Protein AF-A0A967YU48-F1 (afdb_monomer)

pLDDT: mean 81.86, std 9.92, range [50.72, 93.56]

Secondary structure (DSSP, 8-state):
---PPP-PPPBP---------TT-EEEEE-TT-B-SS----EEEE-SSS-EEEESSSEEEEE--S-S----

Structure (mmCIF, N/CA/C/O backbone):
data_AF-A0A967YU48-F1
#
_entry.id   AF-A0A967YU48-F1
#
loop_
_atom_site.group_PDB
_atom_site.id
_atom_site.type_symbol
_atom_site.label_atom_id
_atom_site.label_alt_id
_atom_site.label_comp_id
_atom_site.label_asym_id
_atom_site.label_entity_id
_atom_site.label_seq_id
_atom_site.pdbx_PDB_ins_code
_atom_site.Cartn_x
_atom_site.Cartn_y
_atom_site.Cartn_z
_atom_site.occupancy
_atom_site.B_iso_or_equiv
_atom_site.auth_seq_id
_atom_site.auth_comp_id
_atom_site.auth_asym_id
_atom_site.auth_atom_id
_atom_site.pdbx_PDB_model_num
ATOM 1 N N . MET A 1 1 ? 20.041 7.408 -30.774 1.00 54.19 1 MET A N 1
ATOM 2 C CA . MET A 1 1 ? 19.591 6.473 -29.722 1.00 54.19 1 MET A CA 1
ATOM 3 C C . MET A 1 1 ? 18.092 6.675 -29.570 1.00 54.19 1 MET A C 1
ATOM 5 O O . MET A 1 1 ? 17.694 7.819 -29.401 1.00 54.19 1 MET A O 1
ATOM 9 N N . ILE A 1 2 ? 17.276 5.635 -29.754 1.00 50.72 2 ILE A N 1
ATOM 10 C CA . ILE A 1 2 ? 15.813 5.700 -29.588 1.00 50.72 2 ILE A CA 1
ATOM 11 C C . ILE A 1 2 ? 15.482 4.971 -28.288 1.00 50.72 2 ILE A C 1
ATOM 13 O O . ILE A 1 2 ? 15.958 3.856 -28.087 1.00 50.72 2 ILE A O 1
ATOM 17 N N . THR A 1 3 ? 14.690 5.596 -27.422 1.00 58.84 3 THR A N 1
ATOM 18 C CA . THR A 1 3 ? 14.173 4.990 -26.190 1.00 58.84 3 THR A CA 1
ATOM 19 C C . THR A 1 3 ? 12.670 4.809 -26.353 1.00 58.84 3 THR A C 1
ATOM 21 O O . THR A 1 3 ? 11.959 5.787 -26.582 1.00 58.84 3 THR A O 1
ATOM 24 N N . VAL A 1 4 ? 12.184 3.572 -26.262 1.00 63.38 4 VAL A N 1
ATOM 25 C CA . VAL A 1 4 ? 10.745 3.283 -26.197 1.00 63.38 4 VAL A CA 1
ATOM 26 C C . VAL A 1 4 ? 10.331 3.419 -24.736 1.00 63.38 4 VAL A C 1
ATOM 28 O O . VAL A 1 4 ? 10.958 2.817 -23.866 1.00 63.38 4 VAL A O 1
ATOM 31 N N . ARG A 1 5 ? 9.339 4.267 -24.462 1.00 67.00 5 ARG A N 1
ATOM 32 C CA . ARG A 1 5 ? 8.766 4.431 -23.122 1.00 67.00 5 ARG A CA 1
ATOM 33 C C . ARG A 1 5 ? 7.566 3.515 -22.984 1.00 67.00 5 ARG A C 1
ATOM 35 O O . ARG A 1 5 ? 6.790 3.402 -23.932 1.00 67.00 5 ARG A O 1
ATOM 42 N N . ASP A 1 6 ? 7.424 2.911 -21.813 1.00 72.62 6 ASP A N 1
ATOM 43 C CA . ASP A 1 6 ? 6.174 2.255 -21.472 1.00 72.62 6 ASP A CA 1
ATOM 44 C C . ASP A 1 6 ? 5.061 3.295 -21.308 1.00 72.62 6 ASP A C 1
ATOM 46 O O . ASP A 1 6 ? 5.296 4.419 -20.858 1.00 72.62 6 ASP A O 1
ATOM 50 N N . THR A 1 7 ? 3.863 2.922 -21.734 1.00 76.88 7 THR A N 1
ATOM 51 C CA . THR A 1 7 ? 2.645 3.736 -21.663 1.00 76.88 7 THR A CA 1
ATOM 52 C C . THR A 1 7 ? 1.449 2.941 -21.151 1.00 76.88 7 THR A C 1
ATOM 54 O O . THR A 1 7 ? 0.357 3.496 -21.037 1.00 76.88 7 THR A O 1
ATOM 57 N N . THR A 1 8 ? 1.635 1.653 -20.865 1.00 73.75 8 THR A N 1
ATOM 58 C CA . THR A 1 8 ? 0.576 0.801 -20.340 1.00 73.75 8 THR A CA 1
ATOM 59 C C . THR A 1 8 ? 0.391 1.112 -18.853 1.00 73.75 8 THR A C 1
ATOM 61 O O . THR A 1 8 ? 1.380 1.215 -18.132 1.00 73.75 8 THR A O 1
ATOM 64 N N . PRO A 1 9 ? -0.846 1.325 -18.380 1.00 73.69 9 PRO A N 1
ATOM 65 C CA . PRO A 1 9 ? -1.112 1.451 -16.954 1.00 73.69 9 PRO A CA 1
ATOM 66 C C . PRO A 1 9 ? -1.049 0.086 -16.246 1.00 73.69 9 PRO A C 1
ATOM 68 O O . PRO A 1 9 ? -1.501 -0.905 -16.830 1.00 73.69 9 PRO A O 1
ATOM 71 N N . PRO A 1 10 ? -0.613 0.039 -14.976 1.00 69.81 10 PRO A N 1
ATOM 72 C CA . PRO A 1 10 ? -0.664 -1.176 -14.172 1.00 69.81 10 PRO A CA 1
ATOM 73 C C . PRO A 1 10 ? -2.113 -1.596 -13.896 1.00 69.81 10 PRO A C 1
ATOM 75 O O . PRO A 1 10 ? -2.999 -0.752 -13.719 1.00 69.81 10 PRO A O 1
ATOM 78 N N . LEU A 1 11 ? -2.358 -2.905 -13.808 1.00 75.69 11 LEU A N 1
ATOM 79 C CA . LEU A 1 11 ? -3.607 -3.433 -13.264 1.00 75.69 11 LEU A CA 1
ATOM 80 C C . LEU A 1 11 ? -3.493 -3.525 -11.741 1.00 75.69 11 LEU A C 1
ATOM 82 O O . LEU A 1 11 ? -2.565 -4.150 -11.229 1.00 75.69 11 LEU A O 1
ATOM 86 N N . VAL A 1 12 ? -4.459 -2.933 -11.038 1.00 75.88 12 VAL A N 1
ATOM 87 C CA . VAL A 1 12 ? -4.548 -2.965 -9.574 1.00 75.88 12 VAL A CA 1
ATOM 88 C C . VAL A 1 12 ? -5.387 -4.159 -9.127 1.00 75.88 12 VAL A C 1
ATOM 90 O O . VAL A 1 12 ? -6.525 -4.322 -9.568 1.00 75.88 12 VAL A O 1
ATOM 93 N N . ASP A 1 13 ? -4.838 -4.953 -8.214 1.00 74.44 13 ASP A N 1
ATOM 94 C CA . ASP A 1 13 ? -5.572 -5.922 -7.402 1.00 74.44 13 ASP A CA 1
ATOM 95 C C . ASP A 1 13 ? -5.168 -5.698 -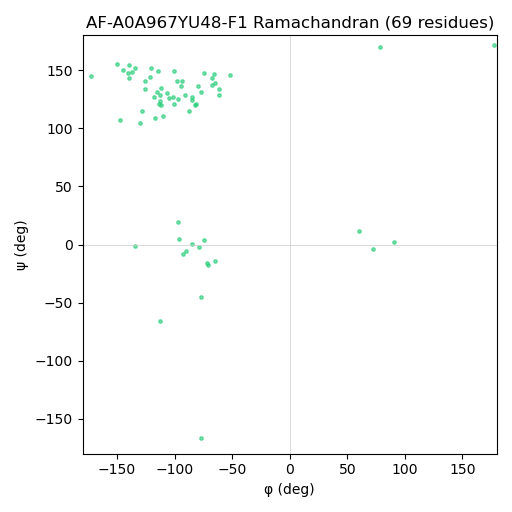5.946 1.00 74.44 13 ASP A C 1
ATOM 97 O O . ASP A 1 13 ? -4.048 -6.031 -5.567 1.00 74.44 13 ASP A O 1
ATOM 101 N N . ALA A 1 14 ? -6.051 -5.076 -5.162 1.00 62.09 14 ALA A N 1
ATOM 102 C CA . ALA A 1 14 ? -5.818 -4.789 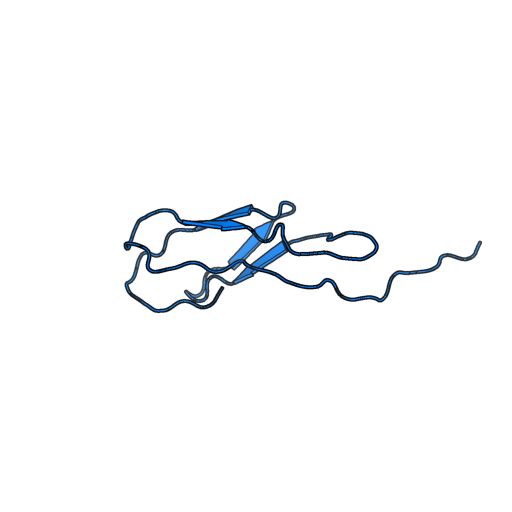-3.750 1.00 62.09 14 ALA A CA 1
ATOM 103 C C . ALA A 1 14 ? -6.178 -5.973 -2.837 1.00 62.09 14 ALA A C 1
ATOM 105 O O . ALA A 1 14 ? -6.033 -5.848 -1.631 1.00 62.09 14 ALA A O 1
ATOM 106 N N . GLY A 1 15 ? -6.640 -7.111 -3.369 1.00 63.97 15 GLY A N 1
ATOM 107 C CA . GLY A 1 15 ? -7.156 -8.222 -2.571 1.00 63.97 15 GLY A CA 1
ATOM 108 C C . GLY A 1 15 ? -8.587 -7.997 -2.055 1.00 63.97 15 GLY A C 1
ATOM 109 O O . GLY A 1 15 ? -9.169 -6.921 -2.170 1.00 63.97 15 GLY A O 1
ATOM 110 N N . ASN A 1 16 ? -9.198 -9.049 -1.498 1.00 69.81 16 ASN A N 1
ATOM 111 C CA . ASN A 1 16 ? -10.535 -8.992 -0.895 1.00 69.81 16 ASN A CA 1
ATOM 112 C C . ASN A 1 16 ? -10.438 -9.320 0.598 1.00 69.81 16 ASN A C 1
ATOM 114 O O . ASN A 1 16 ? -10.203 -10.474 0.969 1.00 69.81 16 ASN A O 1
ATOM 118 N N . TYR A 1 17 ? -10.634 -8.315 1.449 1.00 68.19 17 TYR A N 1
ATOM 119 C CA . TYR A 1 17 ? -10.576 -8.468 2.902 1.00 68.19 17 TYR A CA 1
ATOM 120 C C . TYR A 1 17 ? -11.984 -8.537 3.491 1.00 68.19 17 TYR A C 1
ATOM 122 O O . TYR A 1 17 ? -12.835 -7.690 3.231 1.00 68.19 17 TYR A O 1
ATOM 130 N N . GLY A 1 18 ? -12.239 -9.584 4.278 1.00 69.31 18 GLY A N 1
ATOM 131 C CA . GLY A 1 18 ? -13.509 -9.775 4.977 1.00 69.31 18 GLY A CA 1
ATOM 132 C C . GLY A 1 18 ? -13.657 -8.889 6.219 1.00 69.31 18 GLY A C 1
ATOM 133 O O . GLY A 1 18 ? -12.886 -7.963 6.453 1.00 69.31 18 GLY A O 1
ATOM 134 N N . ALA A 1 19 ? -14.650 -9.207 7.054 1.00 70.19 19 ALA A N 1
ATOM 135 C CA . ALA A 1 19 ? -14.862 -8.508 8.318 1.00 70.19 19 ALA A CA 1
ATOM 136 C C . ALA A 1 19 ? -13.647 -8.663 9.252 1.00 70.19 19 ALA A C 1
ATOM 138 O O . ALA A 1 19 ? -13.190 -9.772 9.531 1.00 70.19 19 ALA A O 1
ATOM 139 N N . ILE A 1 20 ? -13.166 -7.532 9.753 1.00 76.50 20 ILE A N 1
ATOM 140 C CA . ILE A 1 20 ? -11.985 -7.380 10.605 1.00 76.50 20 ILE A CA 1
ATOM 141 C C . ILE A 1 20 ? -12.410 -6.738 11.924 1.00 76.50 20 ILE A C 1
ATOM 143 O O . ILE A 1 20 ? -13.329 -5.919 11.965 1.00 76.50 20 ILE A O 1
ATOM 147 N N . VAL A 1 21 ? -11.775 -7.152 13.020 1.00 78.81 21 VAL A N 1
ATOM 148 C CA . VAL A 1 21 ? -12.058 -6.610 14.355 1.00 78.81 21 VAL A CA 1
ATOM 149 C C . VAL A 1 21 ? -11.348 -5.267 14.499 1.00 78.81 21 VAL A C 1
ATOM 151 O O . VAL A 1 21 ? -10.184 -5.133 14.123 1.00 78.81 21 VAL A O 1
ATOM 154 N N . GLU A 1 22 ? -12.039 -4.275 15.060 1.00 82.56 22 GLU A N 1
ATOM 155 C CA . GLU A 1 22 ? -11.444 -2.973 15.368 1.00 82.56 22 GLU A CA 1
ATOM 156 C C . GLU A 1 22 ? -10.156 -3.122 16.191 1.00 82.56 22 GLU A C 1
ATOM 158 O O . GLU A 1 22 ? -10.018 -4.029 17.015 1.00 82.56 22 GLU A O 1
ATOM 163 N N . ASN A 1 23 ? -9.199 -2.224 15.964 1.00 84.81 23 ASN A N 1
ATOM 164 C CA . ASN A 1 23 ? -7.881 -2.235 16.603 1.00 84.81 23 ASN A CA 1
ATOM 165 C C . ASN A 1 23 ? -7.044 -3.502 16.338 1.00 84.81 23 ASN A C 1
ATOM 167 O O . ASN A 1 23 ? -6.016 -3.696 16.989 1.00 84.81 23 ASN A O 1
ATOM 171 N N . SER A 1 24 ? -7.448 -4.353 15.390 1.00 81.62 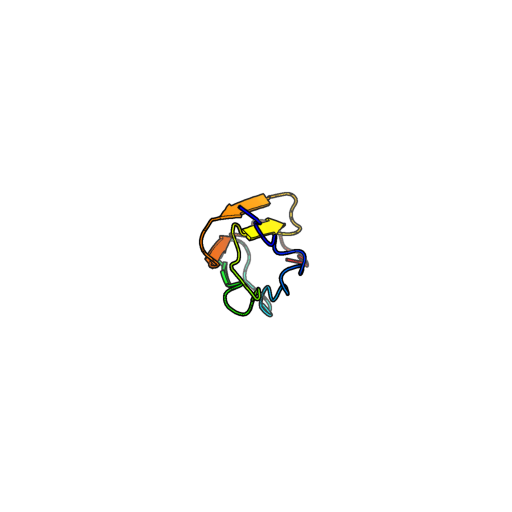24 SER A N 1
ATOM 172 C CA . SER A 1 24 ? -6.623 -5.466 14.922 1.00 81.62 24 SER A CA 1
ATOM 173 C C . SER A 1 24 ? -5.833 -5.058 13.678 1.00 81.62 24 SER A C 1
ATOM 175 O O . SER A 1 24 ? -6.407 -4.439 12.778 1.00 81.62 24 SER A O 1
ATOM 177 N N . PRO A 1 25 ? -4.538 -5.408 13.600 1.00 86.25 25 PRO A N 1
ATOM 178 C CA . PRO A 1 25 ? -3.750 -5.173 12.404 1.00 86.25 25 PRO A CA 1
ATOM 179 C C . PRO A 1 25 ? -4.255 -6.054 11.260 1.00 86.25 25 PRO A C 1
ATOM 181 O O . PRO A 1 25 ? -4.517 -7.246 11.437 1.00 86.25 25 PRO A O 1
ATOM 184 N N . VAL A 1 26 ? -4.354 -5.463 10.076 1.00 86.81 26 VAL A N 1
ATOM 185 C CA . VAL A 1 26 ? -4.773 -6.115 8.838 1.00 86.81 26 VAL A CA 1
ATOM 186 C C . VAL A 1 26 ? -3.622 -6.040 7.862 1.00 86.81 26 VAL A C 1
ATOM 188 O O . VAL A 1 26 ? -3.095 -4.959 7.614 1.00 86.81 26 VAL A O 1
ATOM 191 N N . ASN A 1 27 ? -3.230 -7.193 7.324 1.00 89.00 27 ASN A N 1
ATOM 192 C CA . ASN A 1 27 ? -2.235 -7.248 6.267 1.00 89.00 27 ASN A CA 1
ATOM 193 C C . ASN A 1 27 ? -2.926 -7.095 4.914 1.00 89.00 27 ASN A C 1
ATOM 195 O O . ASN A 1 27 ? -3.714 -7.960 4.525 1.00 89.00 27 ASN A O 1
ATOM 199 N N . LEU A 1 28 ? -2.612 -6.004 4.234 1.00 88.94 28 LEU A N 1
ATOM 200 C CA . LEU A 1 28 ? -3.049 -5.708 2.884 1.00 88.94 28 LEU A CA 1
ATOM 201 C C . LEU A 1 28 ? -1.921 -6.100 1.925 1.00 88.94 28 LEU A C 1
ATOM 203 O O . LEU A 1 28 ? -0.741 -5.953 2.243 1.00 88.94 28 LEU A O 1
ATOM 207 N N . ASP A 1 29 ? -2.287 -6.666 0.786 1.00 87.94 29 ASP A N 1
ATOM 208 C CA . ASP A 1 29 ? -1.400 -7.322 -0.163 1.00 87.94 29 ASP A CA 1
ATOM 209 C C . ASP A 1 29 ? -1.930 -7.119 -1.583 1.00 87.94 29 ASP A C 1
ATOM 211 O O . ASP A 1 29 ? -2.911 -7.730 -2.001 1.00 87.94 29 ASP A O 1
ATOM 215 N N . ALA A 1 30 ? -1.235 -6.257 -2.315 1.00 87.38 30 ALA A N 1
ATOM 216 C CA . ALA A 1 30 ? -1.484 -5.925 -3.702 1.00 87.38 30 ALA A CA 1
ATOM 217 C C . ALA A 1 30 ? -0.587 -6.718 -4.664 1.00 87.38 30 ALA A C 1
ATOM 219 O O . ALA A 1 30 ? -0.388 -6.299 -5.804 1.00 87.38 30 ALA A O 1
ATOM 220 N N . SER A 1 31 ? -0.007 -7.846 -4.237 1.00 86.25 31 SER A N 1
ATOM 221 C CA . SER A 1 31 ? 0.934 -8.633 -5.051 1.00 86.25 31 SER A CA 1
ATOM 222 C C . SER A 1 31 ? 0.318 -9.250 -6.311 1.00 86.25 31 SER A C 1
ATOM 224 O O . SER A 1 31 ? 1.056 -9.660 -7.205 1.00 86.25 31 SER 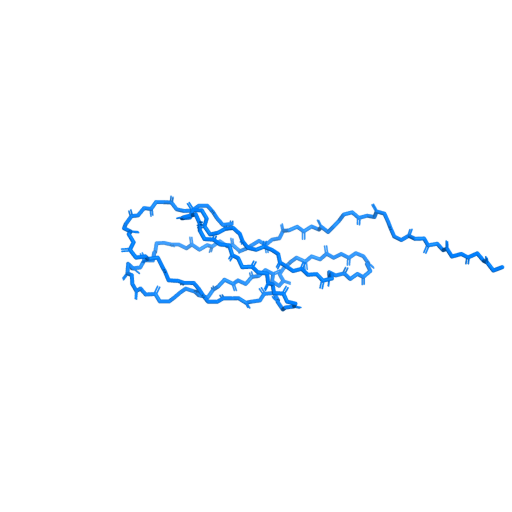A O 1
ATOM 226 N N . GLY A 1 32 ? -1.017 -9.284 -6.415 1.00 83.44 32 GLY A N 1
ATOM 227 C CA . GLY A 1 32 ? -1.735 -9.619 -7.652 1.00 83.44 32 GLY A CA 1
ATOM 228 C C . GLY A 1 32 ? -1.668 -8.521 -8.723 1.00 83.44 32 GLY A C 1
ATOM 229 O O . GLY A 1 32 ? -1.938 -8.782 -9.903 1.00 83.44 32 GLY A O 1
ATOM 230 N N . SER A 1 33 ? -1.275 -7.305 -8.333 1.00 85.31 33 SER A N 1
ATOM 231 C CA . SER A 1 33 ? -1.078 -6.191 -9.253 1.00 85.31 33 SER A CA 1
ATOM 232 C C . SER A 1 33 ? 0.073 -6.495 -10.200 1.00 85.31 33 SER A C 1
ATOM 234 O O . SER A 1 33 ? 1.116 -7.024 -9.810 1.00 85.31 33 SER A O 1
ATOM 236 N N . HIS A 1 34 ? -0.105 -6.143 -11.465 1.00 81.56 34 HIS A N 1
ATOM 237 C CA . HIS A 1 34 ? 0.903 -6.400 -12.479 1.00 81.56 34 HIS A CA 1
ATOM 238 C C . HIS A 1 34 ? 0.957 -5.288 -13.511 1.00 81.56 34 HIS A C 1
ATOM 240 O O . HIS A 1 34 ? -0.039 -4.647 -13.844 1.00 81.56 34 HIS A O 1
ATOM 246 N N . ASP A 1 35 ? 2.159 -5.113 -14.038 1.00 86.94 35 ASP A N 1
ATOM 247 C CA . ASP A 1 35 ? 2.481 -4.216 -15.130 1.00 86.94 35 ASP A CA 1
ATOM 248 C C . ASP A 1 35 ? 3.378 -4.971 -16.117 1.00 86.94 35 ASP A C 1
ATOM 250 O O . ASP A 1 35 ? 4.091 -5.904 -15.733 1.00 86.94 35 ASP A O 1
ATOM 254 N N . ASN A 1 36 ? 3.334 -4.616 -17.397 1.00 83.75 36 ASN A N 1
ATOM 255 C CA . ASN A 1 36 ? 4.142 -5.275 -18.426 1.00 83.75 36 ASN A CA 1
ATOM 256 C C . ASN A 1 36 ? 5.638 -4.940 -18.323 1.00 83.75 36 ASN A C 1
ATOM 258 O O . ASN A 1 36 ? 6.441 -5.662 -18.920 1.00 83.75 36 ASN A O 1
ATOM 262 N N . VAL A 1 37 ? 6.021 -3.879 -17.606 1.00 85.12 37 VAL A N 1
ATOM 263 C CA . VAL A 1 37 ? 7.422 -3.565 -17.305 1.00 85.12 37 VAL A CA 1
ATOM 264 C C . VAL A 1 37 ? 7.701 -3.723 -15.819 1.00 85.12 37 VAL A C 1
ATOM 266 O O . VAL A 1 37 ? 8.504 -4.582 -15.452 1.00 85.12 37 VAL A O 1
ATOM 269 N N . ALA A 1 38 ? 7.090 -2.891 -14.978 1.00 81.75 38 ALA A N 1
ATOM 270 C CA . ALA A 1 38 ? 7.280 -2.922 -13.531 1.00 81.75 38 ALA A CA 1
ATOM 271 C C . ALA A 1 38 ? 6.316 -1.963 -12.828 1.00 81.75 38 ALA A C 1
ATOM 273 O O . ALA A 1 38 ? 6.087 -0.845 -13.284 1.00 81.75 38 ALA A O 1
ATOM 274 N N . ILE A 1 39 ? 5.859 -2.352 -11.640 1.00 85.69 39 ILE A N 1
ATOM 275 C CA . ILE A 1 39 ? 5.217 -1.423 -10.710 1.00 85.69 39 ILE A CA 1
ATOM 276 C C . ILE A 1 39 ? 6.322 -0.670 -9.966 1.00 85.69 39 ILE A C 1
ATOM 278 O O . ILE A 1 39 ? 7.168 -1.292 -9.323 1.00 85.69 39 ILE A O 1
ATOM 282 N N . ALA A 1 40 ? 6.336 0.658 -10.089 1.00 88.62 40 ALA A N 1
ATOM 283 C CA . ALA A 1 40 ? 7.332 1.506 -9.436 1.00 88.62 40 ALA A CA 1
ATOM 284 C C . ALA A 1 40 ? 7.035 1.702 -7.942 1.00 88.62 40 ALA A C 1
ATOM 286 O O . ALA A 1 40 ? 7.933 1.562 -7.119 1.00 88.62 40 ALA A O 1
ATOM 287 N N . ASP A 1 41 ? 5.773 1.984 -7.613 1.00 89.69 41 ASP A N 1
ATOM 288 C CA . ASP A 1 41 ? 5.303 2.298 -6.266 1.00 89.69 41 ASP A CA 1
ATOM 289 C C . ASP A 1 41 ? 3.843 1.844 -6.096 1.00 89.69 41 ASP A C 1
ATOM 291 O O . ASP A 1 41 ? 3.085 1.768 -7.066 1.00 89.69 41 ASP A O 1
ATOM 295 N N . TYR A 1 42 ? 3.449 1.596 -4.849 1.00 89.00 42 TYR A N 1
ATOM 296 C CA . TYR A 1 42 ? 2.085 1.320 -4.409 1.00 89.00 42 TYR A CA 1
ATOM 297 C C . TYR A 1 42 ? 1.606 2.480 -3.543 1.00 89.00 42 TYR A C 1
ATOM 299 O O . TYR A 1 42 ? 2.278 2.861 -2.582 1.00 89.00 42 TYR A O 1
ATOM 307 N N . GLN A 1 43 ? 0.437 3.022 -3.866 1.00 92.25 43 GLN A N 1
ATOM 308 C CA . GLN A 1 43 ? -0.244 4.017 -3.048 1.00 92.25 43 GLN A CA 1
ATOM 309 C C . GLN A 1 43 ? -1.517 3.400 -2.482 1.00 92.25 43 GLN A C 1
ATOM 311 O O . GLN A 1 43 ? -2.370 2.931 -3.23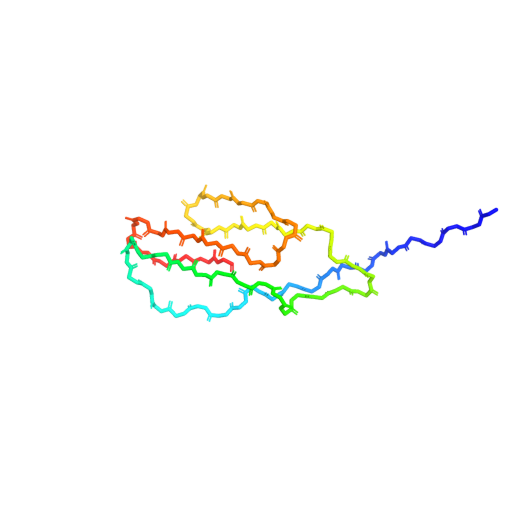1 1.00 92.25 43 GLN A O 1
ATOM 316 N N . TRP A 1 44 ? -1.623 3.424 -1.163 1.00 90.50 44 TRP A N 1
ATOM 317 C CA . TRP A 1 44 ? -2.729 2.881 -0.397 1.00 90.50 44 TRP A CA 1
ATOM 318 C C . TRP A 1 44 ? -3.607 4.022 0.101 1.00 90.50 44 TRP A C 1
ATOM 320 O O . TRP A 1 44 ? -3.112 4.948 0.747 1.00 90.50 44 TRP A O 1
ATOM 330 N N . ASP A 1 45 ? -4.901 3.944 -0.195 1.00 92.25 45 ASP A N 1
ATOM 331 C CA . ASP A 1 45 ? -5.954 4.731 0.445 1.00 92.25 45 ASP A CA 1
ATOM 332 C C . ASP A 1 45 ? -6.774 3.764 1.291 1.00 92.25 45 ASP A C 1
ATOM 334 O O . ASP A 1 45 ? -7.465 2.909 0.751 1.00 92.25 45 ASP A O 1
ATOM 338 N N . PHE A 1 46 ? -6.682 3.866 2.614 1.00 89.19 46 PHE A N 1
ATOM 339 C CA . PHE A 1 46 ? -7.387 2.943 3.502 1.00 89.19 46 PHE A CA 1
ATOM 340 C C . PHE A 1 46 ? -8.875 3.290 3.663 1.00 89.19 46 PHE A C 1
ATOM 342 O O . PHE A 1 46 ? -9.589 2.619 4.402 1.00 89.19 46 PHE A O 1
ATOM 349 N N . GLY A 1 47 ? -9.368 4.367 3.043 1.00 88.81 47 GLY A N 1
ATOM 350 C CA . GLY A 1 47 ? -10.767 4.794 3.120 1.00 88.81 47 GLY A CA 1
ATOM 351 C C . GLY A 1 47 ? -11.184 5.386 4.474 1.00 88.81 47 GLY A C 1
ATOM 352 O O . GLY A 1 47 ? -12.311 5.862 4.624 1.00 88.81 47 GLY A O 1
ATOM 353 N N . ASP A 1 48 ? -10.295 5.393 5.472 1.00 89.38 48 ASP A N 1
ATOM 354 C CA . ASP A 1 48 ? -10.482 6.022 6.787 1.00 89.38 48 ASP A CA 1
ATOM 355 C C . ASP A 1 48 ? -9.875 7.437 6.875 1.00 89.38 48 ASP A C 1
ATOM 357 O O . ASP A 1 48 ? -9.905 8.074 7.933 1.00 89.38 48 ASP A O 1
ATOM 361 N N . GLY A 1 49 ? -9.360 7.938 5.746 1.00 90.88 49 GLY A N 1
ATOM 362 C CA . GLY A 1 49 ? -8.663 9.215 5.616 1.00 90.88 49 GLY A CA 1
ATOM 363 C C . GLY A 1 49 ? -7.148 9.130 5.812 1.00 90.88 49 GLY A C 1
ATOM 364 O O . GLY A 1 49 ? -6.484 10.169 5.773 1.00 90.88 49 GLY A O 1
ATOM 365 N N . THR A 1 50 ? -6.599 7.933 6.031 1.00 92.38 50 THR A N 1
ATOM 366 C CA . THR A 1 50 ? -5.154 7.693 6.058 1.00 92.38 50 THR A CA 1
ATOM 367 C C . THR A 1 50 ? -4.659 7.096 4.742 1.00 92.38 50 THR A C 1
ATOM 369 O O . THR A 1 50 ? -5.389 6.404 4.033 1.00 92.38 50 THR A O 1
ATOM 372 N N . PHE A 1 51 ? -3.407 7.413 4.412 1.00 92.75 51 PHE A N 1
ATOM 373 C CA . PHE A 1 51 ? -2.759 7.026 3.165 1.00 92.75 51 PHE A CA 1
ATOM 374 C C . PHE A 1 51 ? -1.337 6.558 3.445 1.00 92.75 51 PHE A C 1
ATOM 376 O O . PHE A 1 51 ? -0.669 7.099 4.332 1.00 92.75 51 PHE A O 1
ATOM 383 N N . GLU A 1 52 ? -0.849 5.623 2.640 1.00 93.56 52 GLU A N 1
ATOM 384 C CA . GLU A 1 52 ? 0.529 5.144 2.707 1.00 93.56 52 GLU A CA 1
ATOM 385 C C . GLU A 1 52 ? 1.107 4.940 1.306 1.00 93.56 52 GLU A C 1
ATOM 387 O O . GLU A 1 52 ? 0.411 4.512 0.391 1.00 93.56 52 GLU A O 1
ATOM 392 N N . ASN A 1 53 ? 2.394 5.241 1.131 1.00 92.25 53 ASN A N 1
ATOM 393 C CA . ASN A 1 53 ? 3.131 4.904 -0.084 1.00 92.25 53 ASN A CA 1
ATOM 394 C C . ASN A 1 53 ? 4.177 3.842 0.260 1.00 92.25 53 ASN A C 1
ATOM 396 O O . ASN A 1 53 ? 4.901 3.993 1.245 1.00 92.25 53 ASN A O 1
ATOM 400 N N . SER A 1 54 ? 4.292 2.809 -0.568 1.00 90.88 54 SER A N 1
ATOM 401 C CA . SER A 1 54 ? 5.227 1.704 -0.370 1.00 90.88 54 SER A CA 1
ATOM 402 C C . SER A 1 54 ? 5.851 1.267 -1.691 1.00 90.88 54 SER A C 1
ATOM 404 O O . SER A 1 54 ? 5.210 1.305 -2.735 1.00 90.88 54 SER A O 1
ATOM 406 N N . THR A 1 55 ? 7.099 0.804 -1.652 1.00 89.81 55 THR A N 1
ATOM 407 C CA . THR A 1 55 ? 7.768 0.168 -2.801 1.00 89.81 55 THR A CA 1
ATOM 408 C C . THR A 1 55 ? 7.548 -1.346 -2.840 1.00 89.81 55 THR A C 1
ATOM 410 O O . THR A 1 55 ? 7.966 -2.014 -3.785 1.00 89.81 55 THR A O 1
ATOM 413 N N . ILE A 1 56 ? 6.897 -1.904 -1.814 1.00 90.12 56 ILE A N 1
ATOM 414 C CA . ILE A 1 56 ? 6.512 -3.312 -1.735 1.00 90.12 56 ILE A CA 1
ATOM 415 C C . ILE A 1 56 ? 4.983 -3.441 -1.739 1.00 90.12 56 ILE A C 1
ATOM 417 O O . ILE A 1 56 ? 4.294 -2.569 -1.209 1.00 90.12 56 ILE A O 1
ATOM 421 N N . PRO A 1 57 ? 4.436 -4.542 -2.278 1.00 88.62 57 PRO A N 1
ATOM 422 C CA . PRO A 1 57 ? 2.993 -4.714 -2.426 1.00 88.62 57 PRO A CA 1
ATOM 423 C C . PRO A 1 57 ? 2.257 -5.011 -1.115 1.00 88.62 57 PRO A C 1
ATOM 425 O O . PRO A 1 57 ? 1.069 -5.279 -1.166 1.00 88.62 57 PRO A O 1
ATOM 428 N N . SER A 1 58 ? 2.915 -5.013 0.046 1.00 89.12 58 SER A N 1
ATOM 429 C CA . SER A 1 58 ? 2.286 -5.392 1.314 1.00 89.12 58 SER A CA 1
ATOM 430 C C . SER A 1 58 ? 2.461 -4.311 2.372 1.00 89.12 58 SER A C 1
ATOM 432 O O . SER A 1 58 ? 3.564 -3.788 2.549 1.00 89.12 58 SER A O 1
ATOM 434 N N . VAL A 1 59 ? 1.368 -3.994 3.067 1.00 93.50 59 VAL A N 1
ATOM 435 C CA . VAL A 1 59 ? 1.309 -3.010 4.157 1.00 93.50 59 VAL A CA 1
ATOM 436 C C . VAL A 1 59 ? 0.412 -3.515 5.283 1.00 93.50 59 VAL A C 1
ATOM 438 O O . VAL A 1 59 ? -0.492 -4.322 5.067 1.00 93.50 59 VAL A O 1
ATOM 441 N N . VAL A 1 60 ? 0.650 -3.031 6.501 1.00 91.50 60 VAL A N 1
ATOM 442 C CA . VAL A 1 60 ? -0.177 -3.363 7.665 1.00 91.50 60 VAL A CA 1
ATOM 443 C C . VAL A 1 60 ? -0.902 -2.114 8.131 1.00 91.50 60 VAL A C 1
ATOM 445 O O . VAL A 1 60 ? -0.257 -1.155 8.544 1.00 91.50 60 VAL A O 1
ATOM 448 N N . HIS A 1 61 ? -2.234 -2.159 8.144 1.00 90.94 61 HIS A N 1
ATOM 449 C CA . HIS A 1 61 ? -3.067 -1.060 8.635 1.00 90.94 61 HIS A CA 1
ATOM 450 C C . HIS A 1 61 ? -3.952 -1.488 9.803 1.00 90.94 61 HIS A C 1
ATOM 452 O O . HIS A 1 61 ? -4.305 -2.658 9.937 1.00 90.94 61 HIS A O 1
ATOM 458 N N . THR A 1 62 ? -4.306 -0.547 10.678 1.00 90.62 62 THR A N 1
ATOM 459 C CA . THR A 1 62 ? -5.187 -0.797 11.828 1.00 90.62 62 THR A CA 1
ATOM 460 C C . THR A 1 62 ? -6.330 0.209 11.850 1.00 90.62 62 THR A C 1
ATOM 462 O O . THR A 1 62 ? -6.125 1.394 12.105 1.00 90.62 62 THR A O 1
ATOM 465 N N . TYR A 1 63 ? -7.555 -0.283 11.674 1.00 87.50 63 TYR A N 1
ATOM 466 C CA . TYR A 1 63 ? -8.763 0.534 11.751 1.00 87.50 63 TYR A CA 1
ATOM 467 C C . TYR A 1 63 ? -9.198 0.716 13.208 1.00 87.50 63 TYR A C 1
ATOM 469 O O . TYR A 1 63 ? -9.495 -0.251 13.912 1.00 87.50 63 TYR A O 1
ATOM 477 N N . THR A 1 64 ? -9.246 1.966 13.672 1.00 88.56 64 THR A N 1
ATOM 478 C CA . THR A 1 64 ? -9.580 2.310 15.072 1.00 88.56 64 THR A CA 1
ATOM 479 C C . T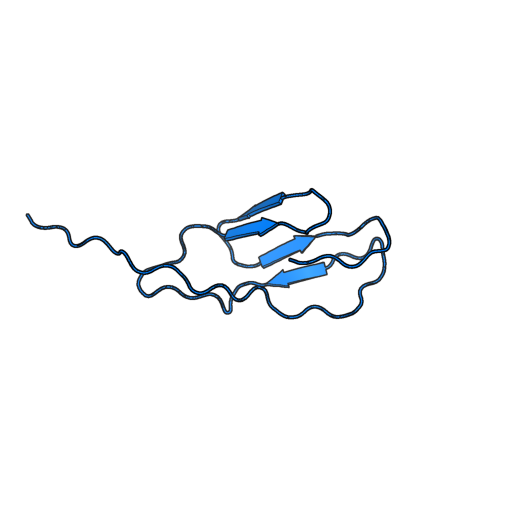HR A 1 64 ? -11.063 2.586 15.305 1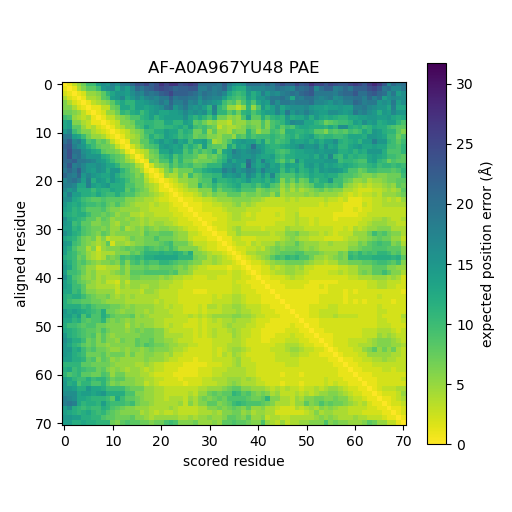.00 88.56 64 THR A C 1
ATOM 481 O O . THR A 1 64 ? -11.491 2.757 16.446 1.00 88.56 64 THR A O 1
ATOM 484 N N . LYS A 1 65 ? -11.856 2.663 14.233 1.00 84.62 65 LYS A N 1
ATOM 485 C CA . LYS A 1 65 ? -13.293 2.935 14.284 1.00 84.62 65 LYS A CA 1
ATOM 486 C C . LYS A 1 65 ? -14.047 1.831 13.539 1.00 84.62 65 LYS A C 1
ATOM 488 O O . LYS A 1 65 ? -13.588 1.411 12.478 1.00 84.62 65 LYS A O 1
ATOM 493 N N . PRO A 1 66 ? -15.209 1.385 14.042 1.00 80.19 66 PRO A N 1
ATOM 494 C CA . PRO A 1 66 ? -16.098 0.525 13.275 1.00 80.19 66 PRO A CA 1
ATOM 495 C C . PRO A 1 66 ? -16.569 1.231 12.004 1.00 80.19 66 PRO A C 1
ATOM 497 O O . PRO A 1 66 ? -17.009 2.382 12.052 1.00 80.19 66 PRO A O 1
ATOM 500 N N . GLY A 1 67 ? -16.529 0.527 10.878 1.00 82.00 67 GLY A N 1
ATOM 501 C CA . GLY A 1 67 ? -16.947 1.076 9.597 1.00 82.00 67 GLY A CA 1
ATOM 502 C C . GLY A 1 67 ? -16.754 0.095 8.451 1.00 82.00 67 GLY A C 1
ATOM 503 O O . GLY A 1 67 ? -16.161 -0.970 8.615 1.00 82.00 67 GLY A O 1
ATOM 504 N N . VAL A 1 68 ? -17.283 0.474 7.290 1.00 81.00 68 VAL A N 1
ATOM 505 C CA . VAL A 1 68 ? -16.951 -0.157 6.011 1.00 81.00 68 VAL A CA 1
ATOM 506 C C . VAL A 1 68 ? -15.947 0.758 5.327 1.00 81.00 68 VAL A C 1
ATOM 508 O O . VAL A 1 68 ? -16.251 1.926 5.088 1.00 81.00 68 VAL A O 1
ATOM 511 N N . TYR A 1 69 ? -14.772 0.216 5.039 1.00 81.69 69 TYR A N 1
ATOM 512 C CA . TYR A 1 69 ? -13.667 0.915 4.398 1.00 81.69 69 TYR A CA 1
ATOM 513 C C . TYR A 1 69 ? -13.407 0.274 3.036 1.00 81.69 69 TYR A C 1
ATOM 515 O O . TYR A 1 69 ? -13.369 -0.952 2.934 1.00 81.69 69 TYR A O 1
ATOM 523 N N . MET A 1 70 ? -13.297 1.095 1.991 1.00 79.25 70 MET A N 1
ATOM 524 C CA . MET A 1 70 ? -12.847 0.657 0.669 1.00 79.25 70 MET A CA 1
ATOM 525 C C . MET A 1 70 ? -11.360 0.967 0.559 1.00 79.25 70 MET A C 1
ATOM 527 O O . MET A 1 70 ? -10.982 2.115 0.782 1.00 79.25 70 MET A O 1
ATOM 531 N N . VAL A 1 71 ? -10.577 -0.062 0.235 1.00 79.94 71 VAL A N 1
ATOM 532 C CA . VAL A 1 71 ? -9.123 -0.028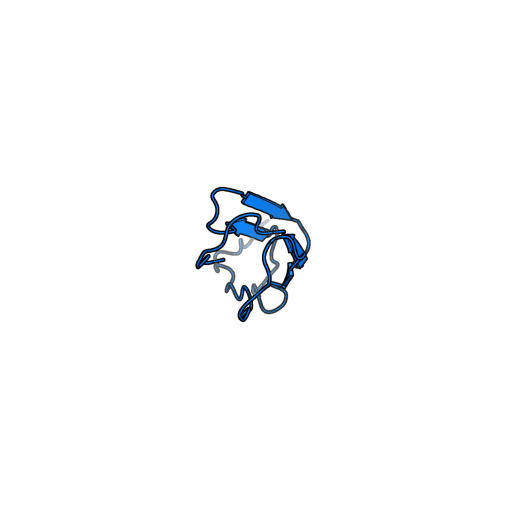 0.034 1.00 79.94 71 VAL A CA 1
ATOM 533 C C . VAL A 1 71 ? -8.790 -0.472 -1.383 1.00 79.94 71 VAL A C 1
ATOM 535 O O . VAL A 1 71 ? -9.560 -1.314 -1.908 1.00 79.94 71 VAL A O 1
#

Radius of gyration: 15.07 Å; Cα contacts (8 Å, |Δi|>4): 99; chains: 1; bounding box: 36×19×46 Å

Solvent-accessible surface area (backbone atoms only — not comparable to full-atom values): 4827 Å² total; per-residue (Å²): 140,86,82,89,75,90,81,80,78,64,49,86,33,60,68,86,82,75,96,74,62,65,70,42,80,41,83,45,47,29,72,77,35,47,43,98,84,67,79,78,68,41,78,45,50,53,59,80,86,52,73,50,76,36,81,54,51,60,50,77,49,64,48,82,61,90,78,91,62,62,101

Mean predicted aligned error: 6.98 Å

Foldseek 3Di:
DDDDDDDDDKDWDFDDDDDDDAQDKDKIFRPVIDDPPDDQKDWDDFQPRDIDIGRHRIDIDGHNDDDDTDD

Nearest PDB structures (foldseek):
  4jgu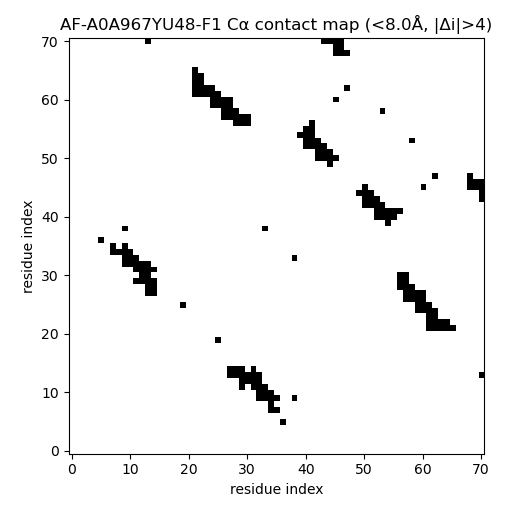-assembly2_B  TM=8.425E-01  e=1.750E-02  Hathewaya histolytica
  4zne-assembly1_A  TM=5.102E-01  e=8.567E+00  Homo sapiens

Sequence (71 aa):
MITVRDTTPPLVDAGNYGAIVENSPVNLDASGSHDNVAIADYQWDFGDGTFENSTIPSVVHTYTKPGVYMV